Protein AF-A0A2P5XVV8-F1 (afdb_monomer)

InterPro domains:
  IPR000823 Plant peroxidase [PR00461] (39-58)
  IPR000823 Plant peroxidase [PR00461] (63-83)
  IPR000823 Plant peroxidase [PTHR31235] (18-75)
  IPR002016 Haem peroxidase [PR00458] (61-75)
  IPR002016 Haem peroxidase [PR00458] (82-99)
  IPR002016 Haem peroxidase [PS50873] (29-114)
  IPR010255 Haem peroxidase superfamily [SSF48113] (28-99)
  IPR019794 Peroxidase, active site [PS00436] (61-72)

Secondary structure (DSSP, 8-state):
-------HHHHHHHHHHHHHHHHT----PPPTTGGGTT-HHHHHHHHHHHHHHHHH-GGGHHHHHHGGGT--HHHHHSTTTS-HHHHHHHHHHHHHHHHHHHHHHHHTT-S---

Structure (mmCIF, N/CA/C/O backbone):
data_AF-A0A2P5XVV8-F1
#
_entry.id   AF-A0A2P5XVV8-F1
#
loop_
_atom_site.group_PDB
_atom_site.id
_atom_site.type_symbol
_atom_site.label_atom_id
_atom_site.label_alt_id
_atom_site.label_comp_id
_atom_site.label_asym_id
_atom_site.label_entity_id
_atom_site.label_seq_id
_atom_site.pdbx_PDB_ins_code
_atom_site.Cartn_x
_atom_site.Cartn_y
_atom_site.Cartn_z
_atom_site.occupancy
_atom_site.B_iso_or_equiv
_atom_site.auth_seq_id
_atom_site.auth_comp_id
_atom_site.auth_asym_id
_atom_site.auth_atom_id
_atom_site.pdbx_PDB_model_num
ATOM 1 N N . MET A 1 1 ? 19.099 -0.666 49.393 1.00 40.69 1 MET A N 1
ATOM 2 C CA . MET A 1 1 ? 18.190 -0.595 48.228 1.00 40.69 1 MET A CA 1
ATOM 3 C C . MET A 1 1 ? 16.771 -0.514 48.779 1.00 40.69 1 MET A C 1
ATOM 5 O O . MET A 1 1 ? 16.312 -1.485 49.360 1.00 40.69 1 MET A O 1
ATOM 9 N N . LYS A 1 2 ? 16.160 0.679 48.790 1.00 44.62 2 LYS A N 1
ATOM 10 C CA . LYS A 1 2 ? 14.869 0.931 49.459 1.00 44.62 2 LYS A CA 1
ATOM 11 C C . LYS A 1 2 ? 13.741 0.718 48.448 1.00 44.62 2 LYS A C 1
ATOM 13 O O . LYS A 1 2 ? 13.763 1.325 47.383 1.00 44.62 2 LYS A O 1
ATOM 18 N N . GLY A 1 3 ? 12.831 -0.195 48.782 1.00 52.19 3 GLY A N 1
ATOM 19 C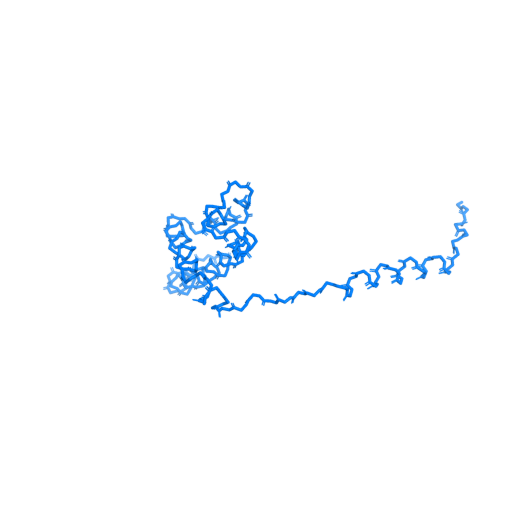 CA . GLY A 1 3 ? 11.727 -0.640 47.939 1.00 52.19 3 GLY A CA 1
ATOM 20 C C . GLY A 1 3 ? 10.812 0.503 47.516 1.00 52.19 3 GLY A C 1
ATOM 21 O O . GLY A 1 3 ? 10.403 1.329 48.331 1.00 52.19 3 GLY A O 1
ATOM 22 N N . ALA A 1 4 ? 10.497 0.530 46.225 1.00 57.25 4 ALA A N 1
ATOM 23 C CA . ALA A 1 4 ? 9.490 1.406 45.663 1.00 57.25 4 ALA A CA 1
ATOM 24 C C . ALA A 1 4 ? 8.114 0.953 46.170 1.00 57.25 4 ALA A C 1
ATOM 26 O O . ALA A 1 4 ? 7.597 -0.082 45.746 1.00 57.25 4 ALA A O 1
ATOM 27 N N . TYR A 1 5 ? 7.529 1.722 47.090 1.00 62.28 5 TYR A N 1
ATOM 28 C CA . TYR A 1 5 ? 6.133 1.584 47.500 1.00 62.28 5 TYR A CA 1
ATOM 29 C C . TYR A 1 5 ? 5.250 1.987 46.306 1.00 62.28 5 TYR A C 1
ATOM 31 O O . TYR A 1 5 ? 4.816 3.128 46.167 1.00 62.28 5 TYR A O 1
ATOM 39 N N . THR A 1 6 ? 5.079 1.054 45.370 1.00 64.44 6 THR A N 1
ATOM 40 C CA . THR A 1 6 ? 4.369 1.259 44.105 1.00 64.44 6 THR A CA 1
ATOM 41 C C . THR A 1 6 ? 2.964 0.713 44.288 1.00 64.44 6 THR A C 1
ATOM 43 O O . THR A 1 6 ? 2.776 -0.492 44.432 1.00 64.44 6 THR A O 1
ATOM 46 N N . ASN A 1 7 ? 1.969 1.599 44.354 1.00 70.88 7 ASN A N 1
ATOM 47 C CA . ASN A 1 7 ? 0.586 1.194 44.587 1.00 70.88 7 ASN A CA 1
ATOM 48 C C . ASN A 1 7 ? 0.103 0.274 43.448 1.00 70.88 7 ASN A C 1
ATOM 50 O O . ASN A 1 7 ? 0.018 0.734 42.305 1.00 70.88 7 ASN A O 1
ATOM 54 N N . PRO A 1 8 ? -0.291 -0.985 43.728 1.00 74.81 8 PRO A N 1
ATOM 55 C CA . PRO A 1 8 ? -0.702 -1.935 42.688 1.00 74.81 8 PRO A CA 1
ATOM 56 C C . PRO A 1 8 ? -1.935 -1.442 41.922 1.00 74.81 8 PRO A C 1
ATOM 58 O O . PRO A 1 8 ? -2.098 -1.723 40.740 1.00 74.81 8 PRO A O 1
ATOM 61 N N . ARG A 1 9 ? -2.765 -0.620 42.577 1.00 77.88 9 ARG A N 1
ATOM 62 C CA . ARG A 1 9 ? -3.920 0.052 41.975 1.00 77.88 9 ARG A CA 1
ATOM 63 C C . ARG A 1 9 ? -3.529 1.052 40.887 1.00 77.88 9 ARG A C 1
ATOM 65 O O . ARG A 1 9 ? -4.209 1.119 39.875 1.00 77.88 9 ARG A O 1
ATOM 72 N N . PHE A 1 10 ? -2.439 1.797 41.070 1.00 80.12 10 PHE A N 1
ATOM 73 C CA . PHE A 1 10 ? -1.981 2.774 40.079 1.00 80.12 10 PHE A CA 1
ATOM 74 C C . PHE A 1 10 ? -1.465 2.074 38.820 1.00 80.12 10 PHE A C 1
ATOM 76 O O . PHE A 1 10 ? -1.828 2.445 37.708 1.00 80.12 10 PHE A O 1
ATOM 83 N N . PHE A 1 11 ? -0.690 1.001 39.006 1.00 80.94 11 PHE A N 1
ATOM 84 C CA . PHE A 1 11 ? -0.188 0.188 37.900 1.00 80.94 11 PHE A CA 1
ATOM 85 C C . PHE A 1 11 ? -1.334 -0.485 37.131 1.00 80.94 11 PHE A C 1
ATOM 87 O O . PHE A 1 11 ? -1.337 -0.465 35.905 1.00 80.94 11 PHE A O 1
ATOM 94 N N . LEU A 1 12 ? -2.344 -0.998 37.843 1.00 86.19 12 LEU A N 1
ATOM 95 C CA . LEU A 1 12 ? -3.535 -1.613 37.249 1.00 86.19 12 LEU A CA 1
ATOM 96 C C . LEU A 1 12 ? -4.371 -0.603 36.452 1.00 86.19 12 LEU A C 1
ATOM 98 O O . LEU A 1 12 ? -4.818 -0.905 35.352 1.00 86.19 12 LEU A O 1
ATOM 102 N N . VAL A 1 13 ? -4.547 0.620 36.957 1.00 89.75 13 VAL A N 1
ATOM 103 C CA . VAL A 1 13 ? -5.245 1.679 36.209 1.00 89.75 13 VAL A CA 1
ATOM 104 C C . VAL A 1 13 ? -4.464 2.060 34.949 1.00 89.75 13 VAL A C 1
ATOM 106 O O . VAL A 1 13 ? -5.061 2.207 33.885 1.00 89.75 13 VAL A O 1
ATOM 109 N N . MET A 1 14 ? -3.136 2.168 35.034 1.00 85.94 14 MET A N 1
ATOM 110 C CA . MET A 1 14 ? -2.295 2.521 33.888 1.00 85.94 14 MET A CA 1
ATOM 111 C C . MET A 1 14 ? -2.313 1.437 32.797 1.00 85.94 14 MET A C 1
ATOM 113 O O . MET A 1 14 ? -2.387 1.763 31.612 1.00 85.94 14 MET A O 1
ATOM 117 N N . THR A 1 15 ? -2.301 0.153 33.175 1.00 86.25 15 THR A N 1
ATOM 118 C CA . THR A 1 15 ? -2.388 -0.962 32.217 1.00 86.25 15 THR A CA 1
ATOM 119 C C . THR A 1 15 ? -3.777 -1.090 31.597 1.00 86.25 15 THR A C 1
ATOM 121 O O . THR A 1 15 ? -3.877 -1.342 30.398 1.00 86.25 15 THR A O 1
ATOM 124 N N . VAL A 1 16 ? -4.846 -0.858 32.366 1.00 89.31 16 VAL A N 1
ATOM 125 C CA . VAL A 1 16 ? -6.226 -0.853 31.852 1.00 89.31 16 VAL A CA 1
ATOM 126 C C . VAL A 1 16 ? -6.447 0.301 30.873 1.00 89.31 16 VAL A C 1
ATOM 128 O O . VAL A 1 16 ? -7.002 0.085 29.797 1.00 89.31 16 VAL A O 1
ATOM 131 N N . MET A 1 17 ? -5.964 1.506 31.189 1.00 84.75 17 MET A N 1
ATOM 132 C CA . MET A 1 17 ? -6.050 2.652 30.277 1.00 84.75 17 MET A CA 1
ATOM 133 C C .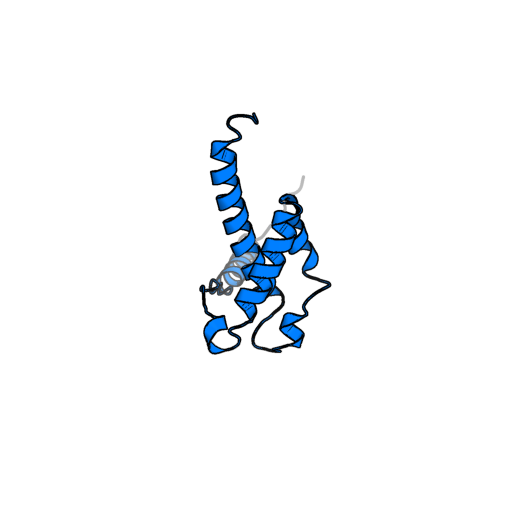 MET A 1 17 ? -5.301 2.391 28.966 1.00 84.75 17 MET A C 1
ATOM 135 O O . MET A 1 17 ? -5.833 2.666 27.893 1.00 84.75 17 MET A O 1
ATOM 139 N N . LEU A 1 18 ? -4.104 1.799 29.031 1.00 85.56 18 LEU A N 1
ATOM 140 C CA . LEU A 1 18 ? -3.334 1.446 27.838 1.00 85.56 18 LEU A CA 1
ATOM 141 C C . LEU A 1 18 ? -4.030 0.364 26.989 1.00 85.56 18 LEU A C 1
ATOM 143 O O . LEU A 1 18 ? -4.023 0.453 25.763 1.00 85.56 18 LEU A O 1
ATOM 147 N N . ALA A 1 19 ? -4.670 -0.622 27.624 1.00 84.94 19 ALA A N 1
ATOM 148 C CA . ALA A 1 19 ? -5.413 -1.683 26.940 1.00 84.94 19 ALA A CA 1
ATOM 149 C C . ALA A 1 19 ? -6.705 -1.182 26.263 1.00 84.94 19 ALA A C 1
ATOM 151 O O . ALA A 1 19 ? -7.093 -1.692 25.216 1.00 84.94 19 ALA A O 1
ATOM 152 N N . MET A 1 20 ? -7.364 -0.165 26.822 1.00 80.81 20 MET A N 1
ATOM 153 C CA . MET A 1 20 ? -8.559 0.435 26.211 1.00 80.81 20 MET A CA 1
ATOM 154 C C . MET A 1 20 ? -8.225 1.218 24.933 1.00 80.81 20 MET A C 1
ATOM 156 O O . MET A 1 20 ? -9.006 1.212 23.984 1.00 80.81 20 MET A O 1
ATOM 160 N N . VAL A 1 21 ? -7.048 1.851 24.871 1.00 83.12 21 VAL A N 1
ATOM 161 C CA . VAL A 1 21 ? -6.601 2.613 23.690 1.00 83.12 21 VAL A CA 1
ATOM 162 C C . VAL A 1 21 ? -6.382 1.705 22.475 1.00 83.12 21 VAL A C 1
ATOM 164 O O . VAL A 1 21 ? -6.692 2.100 21.353 1.00 83.12 21 VAL A O 1
ATOM 167 N N . THR A 1 22 ? -5.898 0.475 22.669 1.00 75.62 22 THR A N 1
ATOM 168 C CA . THR A 1 22 ? -5.641 -0.453 21.554 1.00 75.62 22 THR A CA 1
ATOM 169 C C . THR A 1 22 ? -6.921 -1.053 20.969 1.00 75.62 22 THR A C 1
ATOM 171 O O . THR A 1 22 ? -6.952 -1.368 19.781 1.00 75.62 22 THR A O 1
ATOM 174 N N . ALA A 1 23 ? -7.994 -1.158 21.760 1.00 74.62 23 ALA A N 1
ATOM 175 C CA . ALA A 1 23 ? -9.281 -1.694 21.316 1.00 74.62 23 ALA A CA 1
ATOM 176 C C . ALA A 1 23 ? -10.073 -0.743 20.394 1.00 74.62 23 ALA A C 1
ATOM 178 O O . ALA A 1 23 ? -10.990 -1.183 19.705 1.00 74.62 23 ALA A O 1
ATOM 179 N N . LEU A 1 24 ? -9.726 0.549 20.356 1.00 67.25 24 LEU A N 1
ATOM 180 C CA . LEU A 1 24 ? -10.403 1.557 19.527 1.00 67.25 24 LEU A CA 1
ATOM 181 C C . LEU A 1 24 ? -9.924 1.574 18.063 1.00 67.25 24 LEU A C 1
ATOM 183 O O . LEU A 1 24 ? -10.512 2.266 17.230 1.00 67.25 24 LEU A O 1
ATOM 187 N N . VAL A 1 25 ? -8.863 0.836 17.722 1.00 68.06 25 VAL A N 1
ATOM 188 C CA . VAL A 1 25 ? -8.310 0.821 16.362 1.00 68.06 25 VAL A CA 1
ATOM 189 C C . VAL A 1 25 ? -9.123 -0.125 15.474 1.00 68.06 25 VAL A C 1
ATOM 191 O O . VAL A 1 25 ? -8.892 -1.332 15.430 1.00 68.06 25 VAL A O 1
ATOM 194 N N . GLN A 1 26 ? -10.071 0.437 14.722 1.00 62.41 26 GLN A N 1
ATOM 195 C CA . GLN A 1 26 ? -10.840 -0.295 13.716 1.00 62.41 26 GLN A CA 1
ATOM 196 C C . GLN A 1 26 ? -10.018 -0.433 12.420 1.00 62.41 26 GLN A C 1
ATOM 198 O O . GLN A 1 26 ? -10.109 0.395 11.515 1.00 62.41 26 GLN A O 1
ATOM 203 N N . ALA A 1 27 ? -9.202 -1.483 12.312 1.00 56.78 27 ALA A N 1
ATOM 204 C CA . ALA A 1 27 ? -8.493 -1.803 11.072 1.00 56.78 27 ALA A CA 1
ATOM 205 C C . ALA A 1 27 ? -9.451 -2.464 10.060 1.00 56.78 27 ALA A C 1
ATOM 207 O O . ALA A 1 27 ? -9.546 -3.689 9.975 1.00 56.78 27 ALA A O 1
ATOM 208 N N . GLN A 1 28 ? -10.187 -1.662 9.285 1.00 61.81 28 GLN A N 1
ATOM 209 C CA . GLN A 1 28 ? -10.939 -2.172 8.136 1.00 61.81 28 GLN A CA 1
ATOM 210 C C . GLN A 1 28 ? -9.951 -2.470 7.001 1.00 61.81 28 GLN A C 1
ATOM 212 O O . GLN A 1 28 ? -9.464 -1.567 6.330 1.00 61.81 28 GLN A O 1
ATOM 217 N N . GLY A 1 29 ? -9.594 -3.746 6.833 1.00 61.75 29 GLY A N 1
ATOM 218 C CA . GLY A 1 29 ? -8.677 -4.186 5.780 1.00 61.75 29 GLY A CA 1
ATOM 219 C C . GLY A 1 29 ? -9.122 -3.722 4.387 1.00 61.75 29 GLY A C 1
ATOM 220 O O . GLY A 1 29 ? -10.312 -3.706 4.069 1.00 61.75 29 GLY A O 1
ATOM 221 N N . THR A 1 30 ? -8.164 -3.347 3.539 1.00 64.06 30 THR A N 1
ATOM 222 C CA . THR A 1 30 ? -8.444 -2.826 2.196 1.00 64.06 30 THR A CA 1
ATOM 223 C C . THR A 1 30 ? -8.953 -3.946 1.276 1.00 64.06 30 THR A C 1
ATOM 225 O O . THR A 1 30 ? -8.270 -4.936 1.005 1.00 64.06 30 THR A O 1
ATOM 228 N N . ARG A 1 31 ? -10.195 -3.830 0.790 1.00 72.38 31 ARG A N 1
ATOM 229 C CA . ARG A 1 31 ? -10.806 -4.802 -0.136 1.00 72.38 31 ARG A CA 1
ATOM 230 C C . ARG A 1 31 ? -10.345 -4.541 -1.577 1.00 72.38 31 ARG A C 1
ATOM 232 O O . ARG A 1 31 ? -10.365 -3.404 -2.040 1.00 72.38 31 ARG A O 1
ATOM 239 N N . VAL A 1 32 ? -9.993 -5.596 -2.320 1.00 71.50 32 VAL A N 1
ATOM 240 C CA . VAL A 1 32 ? -9.693 -5.514 -3.767 1.00 71.50 32 VAL A CA 1
ATOM 241 C C . VAL A 1 32 ? -10.922 -4.983 -4.519 1.00 71.50 32 VAL A C 1
ATOM 243 O O . VAL A 1 32 ? -12.005 -5.556 -4.383 1.00 71.50 32 VAL A O 1
ATOM 246 N N . GLY A 1 33 ? -10.771 -3.903 -5.295 1.00 76.44 33 GLY A N 1
ATOM 247 C CA . GLY A 1 33 ? -11.865 -3.276 -6.040 1.00 76.44 33 GLY A CA 1
ATOM 248 C C . GLY A 1 33 ? -12.647 -2.203 -5.275 1.00 76.44 33 GLY A C 1
ATOM 249 O O . GLY A 1 33 ? -13.666 -1.736 -5.783 1.00 76.44 33 GLY A O 1
ATOM 250 N N . PHE A 1 34 ? -12.195 -1.778 -4.088 1.00 77.25 34 PHE A N 1
ATOM 251 C CA . PHE A 1 34 ? -12.828 -0.683 -3.337 1.00 77.25 34 PHE A CA 1
ATOM 252 C C . PHE A 1 34 ? -12.891 0.621 -4.156 1.00 77.25 34 PHE A C 1
ATOM 254 O O . PHE A 1 34 ? -13.927 1.281 -4.197 1.00 77.25 34 PHE A O 1
ATOM 261 N N . TYR A 1 35 ? -11.834 0.927 -4.914 1.00 76.50 35 TYR A N 1
ATOM 262 C CA . TYR A 1 35 ? -11.774 2.120 -5.767 1.00 76.50 35 TYR A CA 1
ATOM 263 C C . TYR A 1 35 ? -12.437 1.948 -7.136 1.00 76.50 35 TYR A C 1
ATOM 265 O O . TYR A 1 35 ? -12.534 2.918 -7.878 1.00 76.50 35 TYR A O 1
ATOM 273 N N . ALA A 1 36 ? -12.941 0.763 -7.493 1.00 77.00 36 ALA A N 1
ATOM 274 C CA . ALA A 1 36 ? -13.452 0.505 -8.843 1.00 77.00 36 ALA A CA 1
ATOM 275 C C . ALA A 1 36 ? -14.656 1.387 -9.227 1.00 77.00 36 ALA A C 1
ATOM 277 O O . ALA A 1 36 ? -14.814 1.726 -10.397 1.00 77.00 36 ALA A O 1
ATOM 278 N N . LYS A 1 37 ? -15.498 1.769 -8.255 1.00 76.25 37 LYS A N 1
ATOM 279 C CA . LYS A 1 37 ? -16.670 2.630 -8.497 1.00 76.25 37 LYS A CA 1
ATOM 280 C C . LYS A 1 37 ? -16.366 4.124 -8.411 1.00 76.25 37 LYS A C 1
ATOM 282 O O . LYS A 1 37 ? -17.043 4.905 -9.066 1.00 76.25 37 LYS A O 1
ATOM 287 N N . THR A 1 38 ? -15.373 4.509 -7.615 1.00 81.00 38 THR A N 1
ATOM 288 C CA . THR A 1 38 ? -15.083 5.920 -7.328 1.00 81.00 38 THR A CA 1
ATOM 289 C C . THR A 1 38 ? -13.924 6.451 -8.171 1.00 81.00 38 THR A C 1
ATOM 291 O O . THR A 1 38 ? -13.984 7.571 -8.661 1.00 81.00 38 THR A O 1
ATOM 294 N N . CYS A 1 39 ? -12.884 5.641 -8.386 1.00 78.56 39 CYS A N 1
ATOM 295 C CA . CYS A 1 39 ? -11.746 5.957 -9.247 1.00 78.56 39 CYS A CA 1
ATOM 296 C C . CYS A 1 39 ? -11.187 4.676 -9.911 1.00 78.56 39 CYS A C 1
ATOM 298 O O . CYS A 1 39 ? -10.225 4.076 -9.419 1.00 78.56 39 CYS A O 1
ATOM 300 N N . PRO A 1 40 ? -11.747 4.235 -11.058 1.00 79.44 40 PRO A N 1
ATOM 301 C CA . PRO A 1 40 ? -11.382 2.959 -11.688 1.00 79.44 40 PRO A CA 1
ATO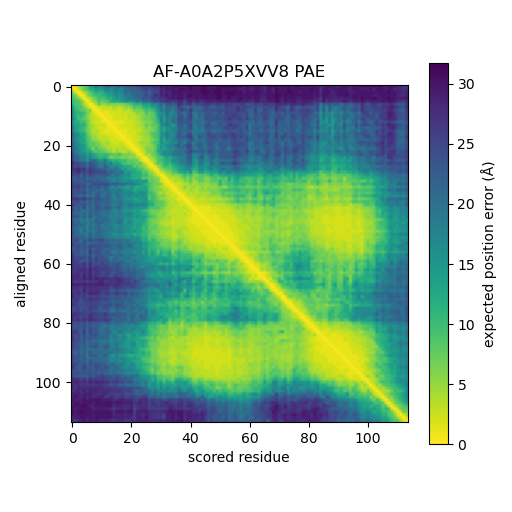M 302 C C . PRO A 1 40 ? -9.935 2.914 -12.205 1.00 79.44 40 PRO A C 1
ATOM 304 O O . PRO A 1 40 ? -9.380 1.837 -12.418 1.00 79.44 40 PRO A O 1
ATOM 307 N N . ARG A 1 41 ? -9.299 4.077 -12.407 1.00 79.88 41 ARG A N 1
ATOM 308 C CA . ARG A 1 41 ? -7.918 4.175 -12.907 1.00 79.88 41 ARG A CA 1
ATOM 309 C C . ARG A 1 41 ? -6.863 4.038 -11.809 1.00 79.88 41 ARG A C 1
ATOM 311 O O . ARG A 1 41 ? -5.717 3.743 -12.140 1.00 79.88 41 ARG A O 1
ATOM 318 N N . ALA A 1 42 ? -7.231 4.203 -10.537 1.00 82.25 42 ALA A N 1
ATOM 319 C CA . ALA A 1 42 ? -6.286 4.192 -9.423 1.00 82.25 42 ALA A CA 1
ATOM 320 C C . ALA A 1 42 ? -5.508 2.867 -9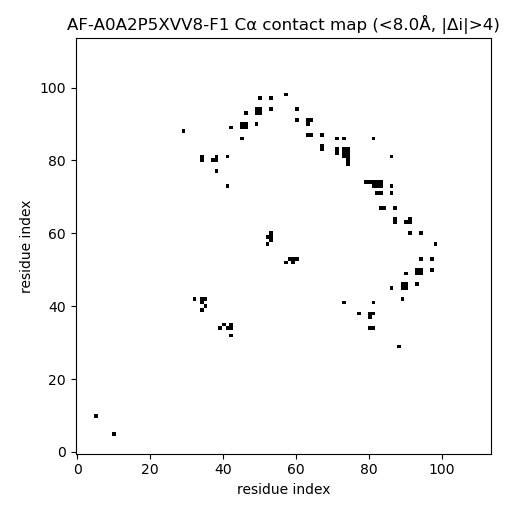.343 1.00 82.25 42 ALA A C 1
ATOM 322 O O . ALA A 1 42 ? -4.280 2.866 -9.391 1.00 82.25 42 ALA A O 1
ATOM 323 N N . GLU A 1 43 ? -6.209 1.728 -9.327 1.00 82.50 43 GLU A N 1
ATOM 324 C CA . GLU A 1 43 ? -5.559 0.412 -9.244 1.00 82.50 43 GLU A CA 1
ATOM 325 C C . GLU A 1 43 ? -4.678 0.115 -10.471 1.00 82.50 43 GLU A C 1
ATOM 327 O O . GLU A 1 43 ? -3.592 -0.445 -10.332 1.00 82.50 43 GLU A O 1
ATOM 332 N N . SER A 1 44 ? -5.110 0.517 -11.672 1.00 85.81 44 SER A N 1
ATOM 333 C CA . SER A 1 44 ? -4.353 0.277 -12.908 1.00 85.81 44 SER A CA 1
ATOM 334 C 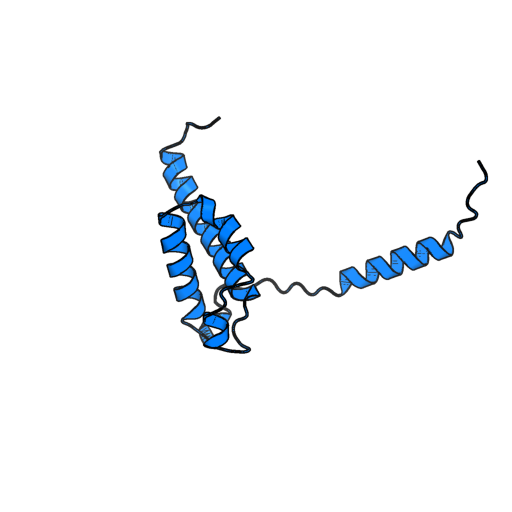C . SER A 1 44 ? -3.054 1.079 -12.963 1.00 85.81 44 SER A C 1
ATOM 336 O O . SER A 1 44 ? -2.037 0.553 -13.416 1.00 85.81 44 SER A O 1
ATOM 338 N N . ILE A 1 45 ? -3.080 2.342 -12.530 1.00 84.75 45 ILE A N 1
ATOM 339 C CA . ILE A 1 45 ? -1.900 3.212 -12.556 1.00 84.75 45 ILE A CA 1
ATOM 340 C C . ILE A 1 45 ? -0.864 2.687 -11.563 1.00 84.75 45 ILE A C 1
ATOM 342 O O . ILE A 1 45 ? 0.268 2.417 -11.964 1.00 84.75 45 ILE A O 1
ATOM 346 N N . VAL A 1 46 ? -1.271 2.427 -10.314 1.00 83.75 46 VAL A N 1
ATOM 347 C CA . VAL A 1 46 ? -0.378 1.869 -9.285 1.00 83.75 46 VAL A CA 1
ATOM 348 C C . VAL A 1 46 ? 0.230 0.552 -9.758 1.00 83.75 46 VAL A C 1
ATOM 350 O O . VAL A 1 46 ? 1.447 0.387 -9.703 1.00 83.75 46 VAL A O 1
ATOM 353 N N . ARG A 1 47 ? -0.585 -0.351 -10.316 1.00 84.56 47 ARG A N 1
ATOM 354 C CA . ARG A 1 47 ? -0.104 -1.621 -10.867 1.00 84.56 47 ARG A CA 1
ATOM 355 C C . ARG A 1 47 ? 0.946 -1.427 -11.954 1.00 84.56 47 ARG A C 1
ATOM 357 O O . ARG A 1 47 ? 1.967 -2.107 -11.923 1.00 84.56 47 ARG A O 1
ATOM 364 N N . SER A 1 48 ? 0.708 -0.526 -12.909 1.00 86.25 48 SER A N 1
ATOM 365 C CA . SER A 1 48 ? 1.648 -0.286 -14.012 1.00 86.25 48 SER A CA 1
ATOM 366 C C . SER A 1 48 ? 2.982 0.286 -13.533 1.00 86.25 48 SER A C 1
ATOM 368 O O . SER A 1 48 ? 4.027 -0.186 -13.976 1.00 86.25 48 SER A O 1
ATOM 370 N N . THR A 1 49 ? 2.951 1.221 -12.580 1.00 84.69 49 THR A N 1
ATOM 371 C CA . THR A 1 49 ? 4.145 1.843 -11.997 1.00 84.69 49 THR A CA 1
ATOM 372 C C . THR A 1 49 ? 4.934 0.838 -11.166 1.00 84.69 49 THR A C 1
ATOM 374 O O . THR A 1 49 ? 6.139 0.677 -11.341 1.00 84.69 49 THR A O 1
ATOM 377 N N . VAL A 1 50 ? 4.261 0.079 -10.300 1.00 82.44 50 VAL A N 1
ATOM 378 C CA . VAL A 1 50 ? 4.917 -0.976 -9.517 1.00 82.44 50 VAL A CA 1
ATOM 379 C C . VAL A 1 50 ? 5.511 -2.028 -10.446 1.00 82.44 50 VAL A C 1
ATOM 381 O O . VAL A 1 50 ? 6.649 -2.441 -10.257 1.00 82.44 50 VAL A O 1
ATOM 384 N N . GLN A 1 51 ? 4.785 -2.433 -11.488 1.00 85.19 51 GLN A N 1
ATOM 385 C CA . GLN A 1 51 ? 5.263 -3.436 -12.429 1.00 85.19 51 GLN A CA 1
ATOM 386 C C . GLN A 1 51 ? 6.450 -2.955 -13.269 1.00 85.19 51 GLN A C 1
ATOM 388 O O . GLN A 1 51 ? 7.364 -3.749 -13.502 1.00 85.19 51 GLN A O 1
ATOM 393 N N . SER A 1 52 ? 6.465 -1.699 -13.722 1.00 85.31 52 SER A N 1
ATOM 394 C CA . SER A 1 52 ? 7.595 -1.150 -14.481 1.00 85.31 52 SER A CA 1
ATOM 395 C C . SER A 1 52 ? 8.855 -1.075 -13.616 1.00 85.31 52 SER A C 1
ATOM 397 O O . SER A 1 52 ? 9.910 -1.554 -14.036 1.00 85.31 52 SER A O 1
ATOM 399 N N . HIS A 1 53 ? 8.739 -0.588 -12.378 1.00 81.75 53 HIS A N 1
ATOM 400 C CA . HIS A 1 53 ? 9.872 -0.498 -11.456 1.00 81.75 53 HIS A CA 1
ATOM 401 C C . HIS A 1 53 ? 10.349 -1.868 -10.970 1.00 81.75 53 HIS A C 1
ATOM 403 O O . HIS A 1 53 ? 11.550 -2.129 -10.967 1.00 81.75 53 HIS A O 1
ATOM 409 N N . PHE A 1 54 ? 9.436 -2.783 -10.637 1.00 80.81 54 PHE A N 1
ATOM 410 C CA . PHE A 1 54 ? 9.799 -4.124 -10.173 1.00 80.81 54 PHE A CA 1
ATOM 411 C C . PHE A 1 54 ? 10.503 -4.944 -11.261 1.00 80.81 54 PHE A C 1
ATOM 413 O O . PHE A 1 54 ? 11.410 -5.717 -10.960 1.00 80.81 54 PHE A O 1
ATOM 420 N N . ARG A 1 55 ? 10.114 -4.764 -12.534 1.00 80.56 55 ARG A N 1
ATOM 421 C CA . ARG A 1 55 ? 10.818 -5.368 -13.679 1.00 80.56 55 ARG A CA 1
ATOM 422 C C . ARG A 1 55 ? 12.240 -4.842 -13.830 1.00 80.56 55 ARG A C 1
ATOM 424 O O . ARG A 1 55 ? 13.105 -5.599 -14.249 1.00 80.56 55 ARG A O 1
ATOM 431 N N . SER A 1 56 ? 12.471 -3.572 -13.505 1.00 83.00 56 SER A N 1
ATOM 432 C CA . SER A 1 56 ? 13.808 -2.984 -13.561 1.00 83.00 56 SER A CA 1
ATOM 433 C C . SER A 1 56 ? 14.687 -3.447 -12.401 1.00 83.00 56 SER A C 1
ATOM 435 O O . SER A 1 56 ? 15.860 -3.731 -12.620 1.00 83.00 56 SER A O 1
ATOM 437 N N . ASN A 1 57 ? 14.157 -3.498 -11.173 1.00 77.88 57 ASN A N 1
ATOM 438 C CA . ASN A 1 57 ? 14.890 -4.008 -10.017 1.00 77.88 57 ASN A CA 1
ATOM 439 C C . ASN A 1 57 ? 13.923 -4.517 -8.918 1.00 77.88 57 ASN A C 1
ATOM 441 O O . ASN A 1 57 ? 13.159 -3.731 -8.348 1.00 77.88 57 ASN A O 1
ATOM 445 N N . PRO A 1 58 ? 13.960 -5.817 -8.565 1.00 74.25 58 PRO A N 1
ATOM 446 C CA . PRO A 1 58 ? 13.041 -6.416 -7.592 1.00 74.25 58 PRO A CA 1
ATOM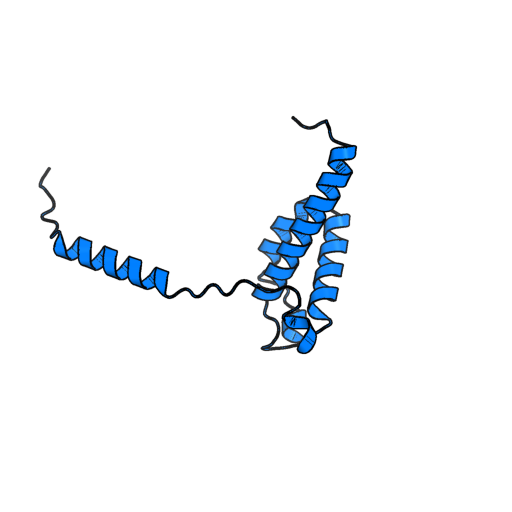 447 C C . PRO A 1 58 ? 13.293 -5.977 -6.136 1.00 74.25 58 PRO A C 1
ATOM 449 O O . PRO A 1 58 ? 12.450 -6.223 -5.272 1.00 74.25 58 PRO A O 1
ATOM 452 N N . THR A 1 59 ? 14.414 -5.310 -5.846 1.00 77.06 59 THR A N 1
ATOM 453 C CA . THR A 1 59 ? 14.756 -4.771 -4.513 1.00 77.06 59 THR A CA 1
ATOM 454 C C . THR A 1 59 ? 14.049 -3.436 -4.223 1.00 77.06 59 THR A C 1
ATOM 456 O O . THR A 1 59 ? 14.151 -2.901 -3.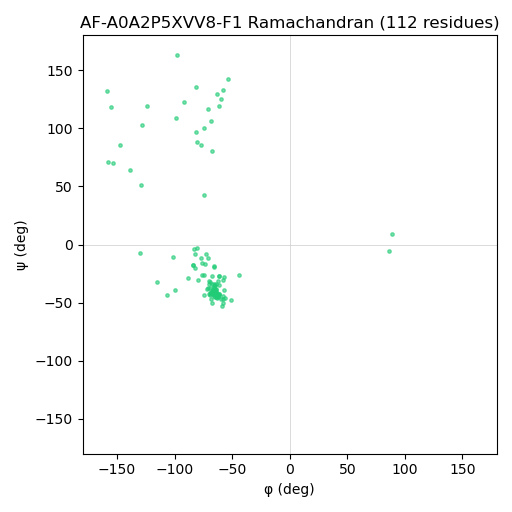124 1.00 77.06 59 THR A O 1
ATOM 459 N N . ILE A 1 60 ? 13.279 -2.894 -5.177 1.00 72.62 60 ILE A N 1
ATOM 460 C CA . ILE A 1 60 ? 12.573 -1.605 -5.044 1.00 72.62 60 ILE A CA 1
ATOM 461 C C . ILE A 1 60 ? 11.307 -1.698 -4.167 1.00 72.62 60 ILE A C 1
ATOM 463 O O . ILE A 1 60 ? 10.832 -0.676 -3.680 1.00 72.62 60 ILE A O 1
ATOM 467 N N . ALA A 1 61 ? 10.774 -2.894 -3.883 1.00 72.25 61 ALA A N 1
ATOM 468 C CA . ALA A 1 61 ? 9.590 -3.062 -3.024 1.00 72.25 61 ALA A CA 1
ATOM 469 C C . ALA A 1 61 ? 9.676 -2.329 -1.656 1.00 72.25 61 ALA A C 1
ATOM 471 O O . ALA A 1 61 ? 8.743 -1.600 -1.322 1.00 72.25 61 ALA A O 1
ATOM 472 N N . PRO A 1 62 ? 10.775 -2.424 -0.878 1.00 69.56 62 PRO A N 1
ATOM 473 C CA . PRO A 1 62 ? 10.973 -1.593 0.317 1.00 69.56 62 PRO A CA 1
ATOM 474 C C . PRO A 1 62 ? 11.178 -0.097 0.011 1.00 69.56 62 PRO A C 1
ATOM 476 O O . PRO A 1 62 ? 10.833 0.751 0.831 1.00 69.56 62 PRO A O 1
ATOM 479 N N . GLY A 1 63 ? 11.694 0.247 -1.173 1.00 69.19 63 GLY A N 1
ATOM 480 C CA . GLY A 1 63 ? 11.827 1.629 -1.648 1.00 69.19 63 GLY A CA 1
ATOM 481 C C . GLY A 1 63 ? 10.480 2.316 -1.890 1.00 69.19 63 GLY A C 1
ATOM 482 O O . GLY A 1 63 ? 10.327 3.478 -1.531 1.00 69.19 63 GLY A O 1
ATOM 483 N N . LEU A 1 64 ? 9.473 1.587 -2.387 1.00 68.62 64 LEU A N 1
ATOM 484 C CA . LEU A 1 64 ? 8.092 2.082 -2.504 1.00 68.62 64 LEU A CA 1
ATOM 485 C C . LEU A 1 64 ? 7.487 2.436 -1.138 1.00 68.62 64 LEU A C 1
ATOM 487 O O . LEU A 1 64 ? 6.760 3.418 -1.030 1.00 68.62 64 LEU A O 1
ATOM 491 N N . LEU A 1 65 ? 7.842 1.686 -0.087 1.00 65.56 65 LEU A N 1
ATOM 492 C CA . LEU A 1 65 ? 7.450 2.001 1.290 1.00 65.56 65 LEU A CA 1
ATOM 493 C C . LEU A 1 65 ? 8.080 3.307 1.791 1.00 65.56 65 LEU A C 1
ATOM 495 O O . LEU A 1 65 ? 7.458 4.054 2.541 1.00 65.56 65 LEU A O 1
ATOM 499 N N . ARG A 1 66 ? 9.308 3.599 1.351 1.00 65.62 66 ARG A N 1
ATOM 500 C CA . ARG A 1 66 ? 10.048 4.818 1.699 1.00 65.62 66 ARG A CA 1
ATOM 501 C C . ARG A 1 66 ? 9.657 6.032 0.841 1.00 65.62 66 ARG A C 1
ATOM 503 O O . ARG A 1 66 ? 9.849 7.158 1.285 1.00 65.62 66 ARG A O 1
ATOM 510 N N . MET A 1 67 ? 9.064 5.821 -0.337 1.00 63.31 67 MET A N 1
ATOM 511 C CA . MET A 1 67 ? 8.590 6.881 -1.245 1.00 63.31 67 MET A CA 1
ATOM 512 C C . MET A 1 67 ? 7.321 7.602 -0.746 1.00 63.31 67 MET A C 1
ATOM 514 O O . MET A 1 67 ? 6.938 8.632 -1.296 1.00 63.31 67 MET A O 1
ATOM 518 N N . HIS A 1 68 ? 6.711 7.084 0.329 1.00 63.97 68 HIS A N 1
ATOM 519 C CA . HIS A 1 68 ? 5.479 7.545 0.983 1.00 63.97 68 HIS A CA 1
ATOM 520 C C . HIS A 1 68 ? 5.355 9.067 1.178 1.00 63.97 68 HIS A C 1
ATOM 522 O O . HIS A 1 68 ? 4.241 9.578 1.228 1.00 63.97 68 HIS A O 1
ATOM 528 N N . PHE A 1 69 ? 6.470 9.792 1.272 1.00 56.75 69 PHE A N 1
ATOM 529 C CA . PHE A 1 69 ? 6.472 11.203 1.654 1.00 56.75 69 PHE A CA 1
ATOM 530 C C . PHE A 1 69 ? 6.617 12.204 0.507 1.00 56.75 69 PHE A C 1
ATOM 532 O O . PHE A 1 69 ? 6.436 13.392 0.751 1.00 56.75 69 PHE A O 1
ATOM 539 N N . HIS A 1 70 ? 6.940 11.769 -0.714 1.00 62.88 70 HIS A N 1
ATOM 540 C CA . HIS A 1 70 ? 7.252 12.714 -1.794 1.00 62.88 70 HIS A CA 1
ATOM 541 C C . HIS A 1 70 ? 6.275 12.696 -2.969 1.00 62.88 70 HIS A C 1
ATOM 543 O O . HIS A 1 70 ? 6.004 13.759 -3.520 1.00 62.88 70 HIS A O 1
ATOM 549 N N . ASP A 1 71 ? 5.686 11.545 -3.303 1.00 59.56 71 ASP A N 1
ATOM 550 C CA . ASP A 1 71 ? 4.928 11.406 -4.547 1.00 59.56 71 ASP A CA 1
ATOM 551 C C . ASP A 1 71 ? 3.536 10.829 -4.313 1.00 59.56 71 ASP A C 1
ATOM 553 O O . ASP A 1 71 ? 3.343 9.623 -4.158 1.00 59.56 71 ASP A O 1
ATOM 557 N N . CYS A 1 72 ? 2.539 11.708 -4.349 1.00 66.62 72 CYS A N 1
ATOM 558 C CA . CYS A 1 72 ? 1.135 11.326 -4.260 1.00 66.62 72 CYS A CA 1
ATOM 559 C C . CYS A 1 72 ? 0.310 11.959 -5.384 1.00 66.62 72 CYS A C 1
ATOM 561 O O . CYS A 1 72 ? -0.729 12.583 -5.187 1.00 66.62 72 CYS A O 1
ATOM 563 N N . PHE A 1 73 ? 0.800 11.777 -6.610 1.00 62.91 73 PHE A N 1
ATOM 564 C CA . PHE A 1 73 ? 0.207 12.313 -7.837 1.00 62.91 73 PHE A CA 1
ATOM 565 C C . PHE A 1 73 ? -1.258 11.879 -8.060 1.00 62.91 73 PHE A C 1
ATOM 567 O O . PHE A 1 73 ? -2.040 12.603 -8.669 1.00 62.91 73 PHE A O 1
ATOM 574 N N . LEU A 1 74 ? -1.654 10.708 -7.546 1.00 66.00 74 LEU A N 1
ATOM 575 C CA . LEU A 1 74 ? -3.024 10.191 -7.661 1.00 66.00 74 LEU A CA 1
ATOM 576 C C . LEU A 1 74 ? -3.998 10.814 -6.654 1.00 66.00 74 LEU A C 1
ATOM 578 O O . LEU A 1 74 ? -5.174 10.953 -6.982 1.00 66.00 74 LEU A O 1
ATOM 582 N N . GLU A 1 75 ? -3.528 11.215 -5.470 1.00 64.50 75 GLU A N 1
ATOM 583 C CA . GLU A 1 75 ? -4.365 11.936 -4.500 1.00 64.50 75 GLU A CA 1
ATOM 584 C C . GLU A 1 75 ? -4.743 13.316 -5.052 1.00 64.50 75 GLU A C 1
ATOM 586 O O . GLU A 1 75 ? -5.905 13.710 -4.993 1.00 64.50 75 GLU A O 1
ATOM 591 N N . ALA A 1 76 ? -3.804 13.992 -5.723 1.00 60.75 76 ALA A N 1
ATOM 592 C CA . ALA A 1 76 ? -4.074 15.245 -6.429 1.00 60.75 76 ALA A CA 1
ATOM 593 C C . ALA A 1 76 ? -5.113 15.097 -7.562 1.00 60.75 76 ALA A C 1
ATOM 595 O O . ALA A 1 76 ? -5.820 16.050 -7.881 1.00 60.75 76 ALA A O 1
ATOM 596 N N . ALA A 1 77 ? -5.235 13.906 -8.161 1.00 64.50 77 ALA A N 1
ATOM 597 C CA . ALA A 1 77 ? -6.213 13.626 -9.212 1.00 64.50 77 ALA A CA 1
ATOM 598 C C . ALA A 1 77 ? -7.609 13.248 -8.674 1.00 64.50 77 ALA A C 1
ATOM 600 O O . ALA A 1 77 ? -8.580 13.263 -9.434 1.00 64.50 77 ALA A O 1
ATOM 601 N N . SER A 1 78 ? -7.745 12.862 -7.400 1.00 64.00 78 SER A N 1
ATOM 602 C CA . SER A 1 78 ? -9.027 12.488 -6.774 1.00 64.00 78 SER A CA 1
ATOM 603 C C . SER A 1 78 ? -8.999 12.718 -5.250 1.00 64.00 78 SER A C 1
ATOM 605 O O . SER A 1 78 ? -9.004 11.749 -4.477 1.00 64.00 78 SER A O 1
ATOM 607 N N . PRO A 1 79 ? -8.979 13.991 -4.807 1.00 62.44 79 PRO A N 1
ATOM 608 C CA . PRO A 1 79 ? -8.849 14.340 -3.396 1.00 62.44 79 PRO A CA 1
ATOM 609 C C . PRO A 1 79 ? -10.048 13.823 -2.593 1.00 62.44 79 PRO A C 1
ATOM 611 O O . PRO A 1 79 ? -11.202 14.024 -2.968 1.00 62.44 79 PRO A O 1
ATOM 614 N N . GLY A 1 80 ? -9.769 13.124 -1.491 1.00 66.50 80 GLY A N 1
ATOM 615 C CA . GLY A 1 80 ? -10.787 12.550 -0.600 1.00 66.50 80 GLY A CA 1
ATOM 616 C C . GLY A 1 80 ? -11.309 11.164 -0.997 1.00 66.50 80 GLY A C 1
ATOM 617 O O . GLY A 1 80 ? -12.061 10.569 -0.229 1.00 66.50 80 GLY A O 1
ATOM 618 N N . VAL A 1 81 ? -10.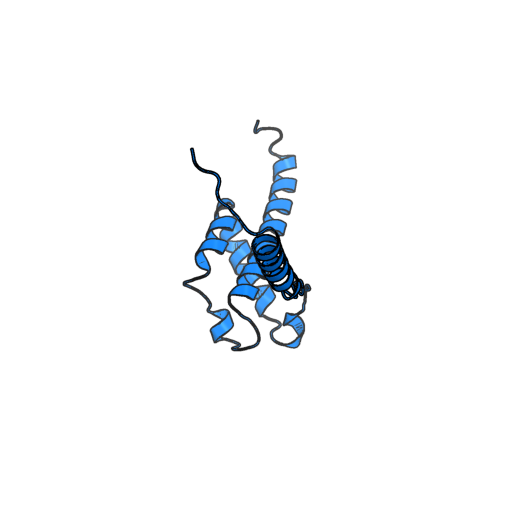900 10.625 -2.153 1.00 73.69 81 VAL A N 1
ATOM 619 C CA . VAL A 1 81 ? -11.251 9.259 -2.581 1.00 73.69 81 VAL A CA 1
ATOM 620 C C . VAL A 1 81 ? -10.067 8.311 -2.464 1.00 73.69 81 VAL A C 1
ATOM 622 O O . VAL A 1 81 ? -10.261 7.193 -2.012 1.00 73.69 81 VAL A O 1
ATOM 625 N N . VAL A 1 82 ? -8.867 8.727 -2.877 1.00 76.50 82 VAL A N 1
ATOM 626 C CA . VAL A 1 82 ? -7.645 7.907 -2.823 1.00 76.50 82 VAL A CA 1
ATOM 627 C C . VAL A 1 82 ? -6.591 8.665 -2.029 1.00 76.50 82 VAL A C 1
ATOM 629 O O . VAL A 1 82 ? -6.204 9.754 -2.445 1.00 76.50 82 VAL A O 1
ATOM 632 N N . SER A 1 83 ? -6.121 8.095 -0.919 1.00 79.25 83 SER A N 1
ATOM 633 C CA . SER A 1 83 ? -5.043 8.678 -0.109 1.00 79.25 83 SER A CA 1
ATOM 634 C C . SER A 1 83 ? -3.671 8.067 -0.421 1.00 79.25 83 SER A C 1
ATOM 636 O O . SER A 1 83 ? -3.571 6.954 -0.951 1.00 79.25 83 SER A O 1
ATOM 638 N N . CYS A 1 84 ? -2.586 8.737 -0.025 1.00 77.88 84 CYS A N 1
ATOM 639 C CA . CYS A 1 84 ? -1.229 8.178 -0.140 1.00 77.88 84 CYS A CA 1
ATOM 640 C C . CYS A 1 84 ? -1.046 6.846 0.603 1.00 77.88 84 CYS A C 1
ATOM 642 O O . CYS A 1 84 ? -0.267 5.992 0.172 1.00 77.88 84 CYS A O 1
ATOM 644 N N . ALA A 1 85 ? -1.782 6.639 1.698 1.00 80.00 85 ALA A N 1
ATOM 645 C CA . ALA A 1 85 ? -1.801 5.362 2.406 1.00 80.00 85 ALA A CA 1
ATOM 646 C C . ALA A 1 85 ? -2.442 4.252 1.552 1.00 80.00 85 ALA A C 1
ATOM 648 O O . ALA A 1 85 ? -1.945 3.124 1.509 1.00 80.00 85 ALA A O 1
ATOM 649 N N . ASP A 1 86 ? -3.490 4.571 0.796 1.00 80.69 86 ASP A N 1
ATOM 650 C CA . ASP A 1 86 ? -4.167 3.615 -0.082 1.00 80.69 86 ASP A CA 1
ATOM 651 C C . ASP A 1 86 ? -3.292 3.216 -1.269 1.00 80.69 86 ASP A C 1
ATOM 653 O O . ASP A 1 86 ? -3.178 2.035 -1.602 1.00 80.69 86 ASP A O 1
ATOM 657 N N . ILE A 1 87 ? -2.596 4.184 -1.868 1.00 80.50 87 ILE A N 1
ATOM 658 C CA . ILE A 1 87 ? -1.610 3.932 -2.928 1.00 80.50 87 ILE A CA 1
ATOM 659 C C . ILE A 1 87 ? -0.519 2.992 -2.418 1.00 80.50 87 ILE A C 1
ATOM 661 O O . ILE A 1 87 ? -0.158 2.039 -3.109 1.00 80.50 87 ILE A O 1
ATOM 665 N N . LEU A 1 88 ? -0.028 3.224 -1.198 1.00 80.75 88 LEU A N 1
ATOM 666 C CA . LEU A 1 88 ? 0.991 2.387 -0.582 1.00 80.75 88 LEU A CA 1
ATOM 667 C C . LEU A 1 88 ? 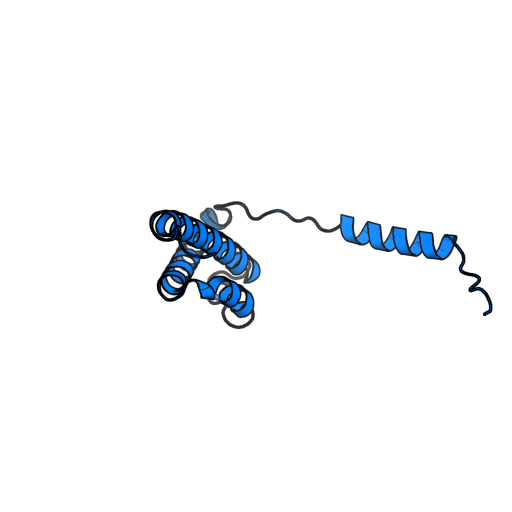0.495 0.956 -0.357 1.00 80.75 88 LEU A C 1
ATOM 669 O O . LEU A 1 88 ? 1.203 0.004 -0.685 1.00 80.75 88 LEU A O 1
ATOM 673 N N . THR A 1 89 ? -0.717 0.781 0.169 1.00 82.44 89 THR A N 1
ATOM 674 C CA . THR A 1 89 ? -1.272 -0.564 0.392 1.00 82.44 89 THR A CA 1
ATOM 675 C C . THR A 1 89 ? -1.525 -1.303 -0.924 1.00 82.44 89 THR A C 1
ATOM 677 O O . THR A 1 89 ? -1.194 -2.488 -1.033 1.00 82.44 89 THR A O 1
ATOM 680 N N . LEU A 1 90 ? -2.023 -0.613 -1.956 1.00 82.44 90 LEU A N 1
ATOM 681 C CA . LEU A 1 90 ? -2.159 -1.164 -3.307 1.00 82.44 90 LEU A CA 1
ATOM 682 C C . LEU A 1 90 ? -0.795 -1.545 -3.897 1.00 82.44 90 LEU A C 1
ATOM 684 O O . LEU A 1 90 ? -0.646 -2.636 -4.453 1.00 82.44 90 LEU A O 1
ATOM 688 N N . ALA A 1 91 ? 0.209 -0.683 -3.735 1.00 82.75 91 ALA A N 1
ATOM 689 C CA . ALA A 1 91 ? 1.552 -0.914 -4.244 1.00 82.75 91 ALA A CA 1
ATOM 690 C C . ALA A 1 91 ? 2.251 -2.076 -3.532 1.00 82.75 91 ALA A C 1
ATOM 692 O O . ALA A 1 91 ? 2.876 -2.916 -4.184 1.00 82.75 91 ALA A O 1
ATOM 693 N N . ALA A 1 92 ? 2.117 -2.166 -2.208 1.00 83.25 92 ALA A N 1
ATOM 694 C CA . ALA A 1 92 ? 2.642 -3.265 -1.407 1.00 83.25 92 ALA A CA 1
ATOM 695 C C . ALA A 1 92 ? 1.992 -4.597 -1.806 1.00 83.25 92 ALA A C 1
ATOM 697 O O . ALA A 1 92 ? 2.696 -5.584 -2.034 1.00 83.25 92 ALA A O 1
ATOM 698 N N . ARG A 1 93 ? 0.664 -4.618 -1.978 1.00 83.50 93 ARG A N 1
ATOM 699 C CA . ARG A 1 93 ? -0.075 -5.799 -2.448 1.00 83.50 93 ARG A CA 1
ATOM 700 C C . ARG A 1 93 ? 0.433 -6.279 -3.808 1.00 83.50 93 ARG A C 1
ATOM 702 O O . ARG A 1 93 ? 0.740 -7.462 -3.968 1.00 83.50 93 ARG A O 1
ATOM 709 N N . ASP A 1 94 ? 0.541 -5.372 -4.776 1.00 83.44 94 ASP A N 1
ATOM 710 C CA . ASP A 1 94 ? 0.984 -5.710 -6.129 1.00 83.44 94 ASP A CA 1
ATOM 711 C C . ASP A 1 94 ? 2.484 -6.081 -6.158 1.00 83.44 94 ASP A C 1
ATOM 713 O O . ASP A 1 94 ? 2.873 -6.987 -6.897 1.00 83.44 94 ASP A O 1
ATOM 717 N N . SER A 1 95 ? 3.312 -5.497 -5.284 1.00 83.00 95 SER A N 1
ATOM 718 C CA . SER A 1 95 ? 4.723 -5.879 -5.105 1.00 83.00 95 SER A CA 1
ATOM 719 C C . SER A 1 95 ? 4.876 -7.293 -4.545 1.00 83.00 95 SER A C 1
ATOM 721 O O . SER A 1 95 ? 5.688 -8.063 -5.053 1.00 83.00 95 SER A O 1
ATOM 723 N N . VAL A 1 96 ? 4.080 -7.681 -3.541 1.00 82.19 96 VAL A N 1
ATOM 724 C CA . VAL A 1 96 ? 4.064 -9.060 -3.018 1.00 82.19 96 VAL A CA 1
ATOM 725 C C . VAL A 1 96 ? 3.582 -10.032 -4.091 1.00 82.19 96 VAL A C 1
ATOM 727 O O . VAL A 1 96 ? 4.159 -11.108 -4.253 1.00 82.19 96 VAL A O 1
ATOM 730 N N . PHE A 1 97 ? 2.563 -9.657 -4.865 1.00 83.19 97 PHE A N 1
ATOM 731 C CA . PHE A 1 97 ? 2.073 -10.483 -5.964 1.00 83.19 97 PHE A CA 1
ATOM 732 C C . PHE A 1 97 ? 3.141 -10.691 -7.052 1.00 83.19 97 PHE A C 1
ATOM 734 O O . PHE A 1 97 ? 3.358 -11.822 -7.493 1.00 83.19 97 PHE A O 1
ATOM 741 N N . LEU A 1 98 ? 3.858 -9.632 -7.445 1.00 80.50 98 LEU A N 1
ATOM 742 C CA . LEU A 1 98 ? 4.963 -9.715 -8.405 1.00 80.50 98 LEU A CA 1
ATOM 743 C C . LEU A 1 98 ? 6.168 -10.467 -7.841 1.00 80.50 98 LEU A C 1
ATOM 745 O O . LEU A 1 98 ? 6.718 -11.305 -8.553 1.00 80.50 98 LEU A O 1
ATOM 749 N N . LYS A 1 99 ? 6.538 -10.249 -6.573 1.00 76.06 99 LYS A N 1
ATOM 750 C CA . LYS A 1 99 ? 7.612 -10.996 -5.905 1.00 76.06 99 LYS A CA 1
ATOM 751 C C . LYS A 1 99 ? 7.278 -12.474 -5.842 1.00 76.06 99 LYS A C 1
ATOM 753 O O . LYS A 1 99 ? 8.149 -13.264 -6.154 1.00 76.06 99 LYS A O 1
ATOM 758 N N . ARG A 1 100 ? 6.042 -12.867 -5.514 1.00 72.75 100 ARG A N 1
ATOM 759 C CA . ARG A 1 100 ? 5.630 -14.279 -5.559 1.00 72.75 100 ARG A CA 1
ATOM 760 C C . ARG A 1 100 ? 5.671 -14.815 -6.981 1.00 72.75 100 ARG A C 1
ATOM 762 O O . ARG A 1 100 ? 6.221 -15.885 -7.179 1.00 72.75 100 ARG A O 1
ATOM 769 N N . ARG A 1 101 ? 5.157 -14.086 -7.976 1.00 69.12 101 ARG A N 1
ATOM 770 C CA . ARG A 1 101 ? 5.195 -14.533 -9.378 1.00 69.12 101 ARG A CA 1
ATOM 771 C C . ARG A 1 101 ? 6.635 -14.741 -9.862 1.00 69.12 101 ARG A C 1
ATOM 773 O O . ARG A 1 101 ? 6.933 -15.777 -10.433 1.00 69.12 101 ARG A O 1
ATOM 780 N N . ILE A 1 102 ? 7.522 -13.787 -9.598 1.00 65.81 102 ILE A N 1
ATOM 781 C CA . ILE A 1 102 ? 8.944 -13.871 -9.939 1.00 65.81 102 ILE A CA 1
ATOM 782 C C . ILE A 1 102 ? 9.638 -14.924 -9.089 1.00 65.81 102 ILE A C 1
ATOM 784 O O . ILE A 1 102 ? 10.442 -15.648 -9.632 1.00 65.81 102 ILE A O 1
ATOM 788 N N . ASN A 1 103 ? 9.304 -15.085 -7.811 1.00 62.38 103 ASN A N 1
ATOM 789 C CA . ASN A 1 103 ? 9.861 -16.146 -6.980 1.00 62.38 103 ASN A CA 1
ATOM 790 C C . ASN A 1 103 ? 9.397 -17.523 -7.438 1.00 62.38 103 ASN A C 1
ATOM 792 O O . ASN A 1 103 ? 10.179 -18.433 -7.351 1.00 62.38 103 ASN A O 1
ATOM 796 N N . TRP A 1 104 ? 8.180 -17.710 -7.949 1.00 55.62 104 TRP A N 1
ATOM 797 C CA . TRP A 1 104 ? 7.767 -18.985 -8.550 1.00 55.62 104 TRP A CA 1
ATOM 798 C C . TRP A 1 104 ? 8.454 -19.229 -9.900 1.00 55.62 104 TRP A C 1
ATOM 800 O O . TRP A 1 104 ? 8.863 -20.350 -10.181 1.00 55.62 104 TRP A O 1
ATOM 810 N N . VAL A 1 105 ? 8.625 -18.180 -10.712 1.00 56.91 105 VAL A N 1
ATOM 811 C CA . VAL A 1 105 ? 9.346 -18.244 -11.997 1.00 56.91 105 VAL A CA 1
ATOM 812 C C . VAL A 1 105 ? 10.847 -18.482 -11.787 1.00 56.91 105 VAL A C 1
ATOM 814 O O . VAL A 1 105 ? 11.431 -19.309 -12.475 1.00 56.91 105 VAL A O 1
ATOM 817 N N . LEU A 1 106 ? 11.457 -17.817 -10.805 1.00 48.97 106 LEU A N 1
ATOM 818 C CA . LEU A 1 106 ? 12.821 -18.068 -10.357 1.00 48.97 106 LEU A CA 1
ATOM 819 C C . LEU A 1 106 ? 12.911 -19.320 -9.499 1.00 48.97 106 LEU A C 1
ATOM 821 O O . LEU A 1 106 ? 13.936 -19.934 -9.570 1.00 48.97 106 LEU A O 1
ATOM 825 N N . SER A 1 107 ? 11.908 -19.825 -8.784 1.00 40.72 107 SER A N 1
ATOM 826 C CA . SER A 1 107 ? 12.003 -21.157 -8.151 1.00 40.72 107 SER A CA 1
ATOM 827 C C . SER A 1 107 ? 12.085 -22.269 -9.202 1.00 40.72 107 SER A C 1
ATOM 829 O O . SER A 1 107 ? 12.573 -23.351 -8.899 1.00 40.72 107 SER A O 1
ATOM 831 N N . PHE A 1 108 ? 11.687 -21.991 -10.448 1.00 39.31 108 PHE A N 1
ATOM 832 C CA . PHE A 1 108 ? 11.998 -22.832 -11.605 1.00 39.31 108 PHE A CA 1
ATOM 833 C C . PHE A 1 108 ? 13.452 -22.662 -12.117 1.00 39.31 108 PHE A C 1
ATOM 835 O O . PHE A 1 108 ? 13.899 -23.462 -12.929 1.00 39.31 108 PHE A O 1
ATOM 842 N N . PHE A 1 109 ? 14.193 -21.650 -11.644 1.00 35.84 109 PHE A N 1
ATOM 843 C CA . PHE A 1 109 ? 15.551 -21.256 -12.073 1.00 35.84 109 PHE A CA 1
ATOM 844 C C . PHE A 1 109 ? 16.600 -21.046 -10.943 1.00 35.84 109 PHE A C 1
ATOM 846 O O . PHE A 1 109 ? 17.772 -20.865 -11.238 1.00 35.84 109 PHE A O 1
ATOM 853 N N . THR A 1 110 ? 16.222 -21.083 -9.663 1.00 40.72 110 THR A N 1
ATOM 854 C CA . THR A 1 110 ? 17.027 -20.850 -8.452 1.00 40.72 110 THR A CA 1
ATOM 855 C C . THR A 1 110 ? 16.623 -21.885 -7.402 1.00 40.72 110 THR A C 1
ATOM 857 O O . THR A 1 110 ? 16.118 -21.570 -6.326 1.00 40.72 110 THR A O 1
ATOM 860 N N . GLN A 1 111 ? 16.879 -23.150 -7.729 1.00 34.94 111 GLN A N 1
ATOM 861 C CA . GLN A 1 111 ? 17.400 -24.139 -6.775 1.00 34.94 111 GLN A CA 1
ATOM 862 C C . GLN A 1 111 ? 18.896 -23.841 -6.510 1.00 34.94 111 GLN A C 1
ATOM 864 O O . GLN A 1 111 ? 19.737 -24.729 -6.530 1.00 34.94 111 GLN A O 1
ATOM 869 N N . GLU A 1 112 ? 19.250 -22.564 -6.347 1.00 44.44 112 GLU A N 1
ATOM 870 C CA . GLU A 1 112 ? 20.616 -22.134 -6.063 1.00 44.44 112 GLU A CA 1
ATOM 871 C C . GLU A 1 112 ? 20.606 -20.745 -5.409 1.00 44.44 112 GLU A C 1
ATOM 873 O O . GLU A 1 112 ? 20.918 -19.733 -6.022 1.00 44.44 112 GLU A O 1
ATOM 878 N N . GLU A 1 113 ? 20.166 -20.672 -4.160 1.00 42.56 113 GLU A N 1
ATOM 879 C CA . GLU A 1 113 ? 20.818 -19.796 -3.186 1.00 42.56 113 GLU A CA 1
ATOM 880 C C . GLU A 1 113 ? 20.457 -20.305 -1.795 1.00 42.56 113 GLU A C 1
ATOM 882 O O . GLU A 1 113 ? 19.323 -20.701 -1.521 1.00 42.56 113 GLU A O 1
ATOM 887 N N . LYS A 1 114 ? 21.505 -20.415 -1.002 1.00 37.84 114 LYS A N 1
ATOM 888 C CA . LYS A 1 114 ? 21.669 -21.216 0.200 1.00 37.84 114 LYS A CA 1
ATOM 889 C C . LYS A 1 114 ? 21.137 -20.498 1.435 1.00 37.84 114 LYS A C 1
ATOM 891 O O . LYS A 1 114 ? 21.172 -19.252 1.454 1.00 37.84 114 LYS A O 1
#

Sequence (114 aa):
MKGAYTNPRFFLVMTVMLAMVTALVQAQGTRVGFYAKTCPRAESIVRSTVQSHFRSNPTIAPGLLRMHFHDCFLEAASPGVVSCADILTLAARDSVFLKRRINWVLSFFTQEEK

Mean predicted aligned error: 14.22 Å

Radius of gyration: 21.99 Å; Cα contacts (8 Å, |Δi|>4): 60; chains: 1; bounding box: 38×39×64 Å

Foldseek 3Di:
DDDDPDPVVVVVVVVVVVVVVVVPDDPPDDDPCLCCVPPVCLLVVLLVVLVVVCVVPLVCLVVLVVCLPPDDPVCVVPPPRADSVNSNVSSNVSSVVVCVVVVVVCVVVPPDDD

Solvent-accessible surface area (backbone atoms only — not comparable to full-atom values): 7083 Å² total; per-residue (Å²): 138,83,79,80,89,68,60,67,66,59,56,50,51,54,52,51,56,56,55,55,61,63,71,70,67,80,81,78,74,87,60,91,68,70,46,52,85,80,42,63,58,56,66,56,51,46,47,50,54,50,49,56,48,42,72,75,40,74,77,44,60,67,48,57,66,67,43,69,83,80,71,51,73,63,27,77,75,36,75,95,78,44,50,61,68,52,54,46,53,54,37,51,53,52,41,52,52,48,50,50,53,50,48,56,58,38,55,75,73,46,93,71,82,132

Organism: Gossypium barbadense (NCBI:txid3634)

pLDDT: mean 71.33, std 13.31, range [34.94, 89.75]